Protein AF-K0IEN4-F1 (afdb_monomer_lite)

Foldseek 3Di:
DPQPPDAQPPPRHPQWDKDWDQDPVRDIWIWIAHPVPRWIATPPPGHTDPADPRVRRD

pLDDT: mean 87.69, std 10.37, range [39.22, 95.0]

Organism: Nitrososphaera ga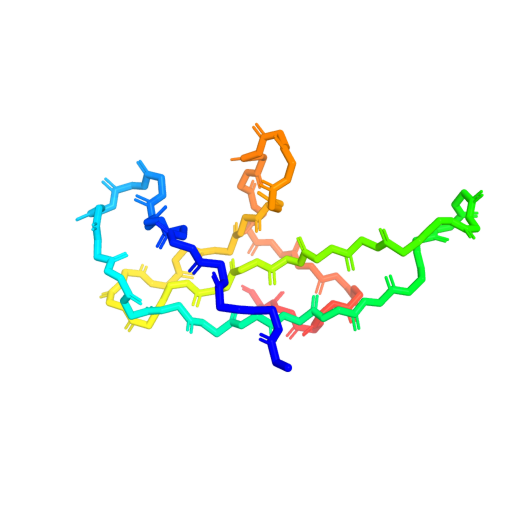rgensis (strain Ga9.2) (NCBI:txid1237085)

Sequence (58 aa):
MISCGCRCIVCKSQQLTSHSFVAPDGYDDIHHTCKSCGTHFNHLDGETYAKCEICKFP

Secondary structure (DSSP, 8-state):
--------TTT--S-EEEEEEE-TTSSEEEEEEETTT--EEETTT--EES-BTTTTB-

Structure (mmCIF, N/CA/C/O backbone):
data_AF-K0IEN4-F1
#
_entry.id   AF-K0IEN4-F1
#
loop_
_atom_site.group_PDB
_atom_site.id
_atom_site.type_symbol
_atom_site.label_atom_id
_atom_site.label_alt_id
_atom_site.label_comp_id
_atom_site.label_asym_id
_atom_site.label_entity_id
_atom_site.label_seq_id
_atom_site.pdbx_PDB_ins_code
_atom_site.Cartn_x
_atom_site.Cartn_y
_atom_site.Cartn_z
_atom_site.occupancy
_atom_site.B_iso_or_equiv
_atom_site.auth_seq_id
_atom_site.auth_comp_id
_atom_site.auth_asym_id
_atom_site.auth_atom_id
_atom_site.pdbx_PDB_model_num
ATOM 1 N N . MET A 1 1 ? -7.778 12.589 -14.441 1.00 39.22 1 MET A N 1
ATOM 2 C CA . MET A 1 1 ? -7.890 11.897 -13.140 1.00 39.22 1 MET A CA 1
ATOM 3 C C . MET A 1 1 ? -8.189 10.439 -13.426 1.00 39.22 1 MET A C 1
ATOM 5 O O . MET A 1 1 ? -9.245 10.160 -13.977 1.00 39.22 1 MET A O 1
ATOM 9 N N . ILE A 1 2 ? -7.252 9.532 -13.143 1.00 48.75 2 ILE A N 1
ATOM 10 C CA . ILE A 1 2 ? -7.526 8.093 -13.203 1.00 48.75 2 ILE A CA 1
ATOM 11 C C . ILE A 1 2 ? -8.342 7.766 -11.955 1.00 48.75 2 ILE A C 1
ATOM 13 O O . ILE A 1 2 ? -7.815 7.683 -10.848 1.00 48.75 2 ILE A O 1
ATOM 17 N N . SER A 1 3 ? -9.654 7.662 -12.123 1.00 55.06 3 SER A N 1
ATOM 18 C CA . SER A 1 3 ? -10.540 7.153 -11.085 1.00 55.06 3 SER A CA 1
ATOM 19 C C . SER A 1 3 ? -10.346 5.640 -11.026 1.00 55.06 3 SER A C 1
ATOM 21 O O . SER A 1 3 ? -11.012 4.917 -11.766 1.00 55.06 3 SER A O 1
ATOM 23 N N . CYS A 1 4 ? -9.416 5.134 -10.204 1.00 69.44 4 CYS A N 1
ATOM 24 C CA . CYS A 1 4 ? -9.373 3.687 -10.002 1.00 69.44 4 CYS A CA 1
ATOM 25 C C . CYS A 1 4 ? -10.665 3.259 -9.295 1.00 69.44 4 CYS A C 1
ATOM 27 O O . CYS A 1 4 ? -10.920 3.678 -8.168 1.00 69.44 4 CYS A O 1
ATOM 29 N N . GLY A 1 5 ? -11.447 2.370 -9.914 1.00 83.00 5 GLY A N 1
ATOM 30 C CA . GLY A 1 5 ? -12.587 1.684 -9.284 1.00 83.00 5 GLY A CA 1
ATOM 31 C C . GLY A 1 5 ? -12.178 0.649 -8.224 1.00 83.00 5 GLY A C 1
ATOM 32 O O . GLY A 1 5 ? -12.955 -0.252 -7.905 1.00 83.00 5 GLY A O 1
ATOM 33 N N . CYS A 1 6 ? -10.950 0.763 -7.716 1.00 88.25 6 CYS A N 1
ATOM 34 C CA . CYS A 1 6 ? -10.323 -0.113 -6.749 1.00 88.25 6 CYS A CA 1
ATOM 35 C C . CYS A 1 6 ? -11.169 -0.216 -5.472 1.00 88.25 6 CYS A C 1
ATOM 37 O O . CYS A 1 6 ? -11.773 0.751 -5.001 1.00 88.25 6 CYS A O 1
ATOM 39 N N . ARG A 1 7 ? -11.177 -1.407 -4.878 1.00 92.56 7 ARG A N 1
ATOM 40 C CA . ARG A 1 7 ? -11.751 -1.672 -3.556 1.00 92.56 7 ARG A CA 1
ATOM 41 C C . ARG A 1 7 ? -10.673 -2.276 -2.682 1.00 92.56 7 ARG A C 1
ATOM 43 O O . ARG A 1 7 ? -9.825 -3.011 -3.177 1.00 92.56 7 ARG A O 1
ATOM 50 N N . CYS A 1 8 ? -10.723 -1.994 -1.386 1.00 92.69 8 CYS A N 1
ATOM 51 C CA . CYS A 1 8 ? -9.807 -2.610 -0.438 1.00 92.69 8 CYS A CA 1
ATOM 52 C C . CYS A 1 8 ? -9.878 -4.137 -0.551 1.00 92.69 8 CYS A C 1
ATOM 54 O O . CYS A 1 8 ? -10.969 -4.707 -0.473 1.00 92.69 8 CYS A O 1
ATOM 56 N N . ILE A 1 9 ? -8.729 -4.799 -0.694 1.00 91.44 9 ILE A N 1
ATOM 57 C CA . ILE A 1 9 ? -8.674 -6.257 -0.828 1.00 91.44 9 ILE A C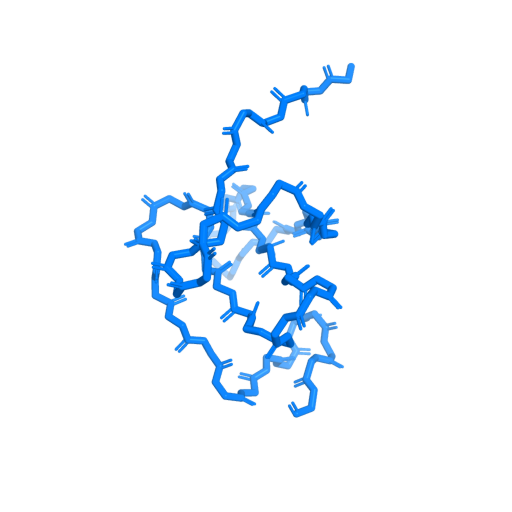A 1
ATOM 58 C C . ILE A 1 9 ? -9.256 -6.978 0.400 1.00 91.44 9 ILE A C 1
ATOM 60 O O . ILE A 1 9 ? -9.917 -8.006 0.238 1.00 91.44 9 ILE A O 1
ATOM 64 N N . VAL A 1 10 ? -9.133 -6.367 1.587 1.00 93.00 10 VAL A N 1
ATOM 65 C CA . VAL A 1 10 ? -9.628 -6.881 2.875 1.00 93.00 10 VAL A CA 1
ATOM 66 C C . VAL A 1 10 ? -11.104 -6.537 3.104 1.00 93.00 10 VAL A C 1
ATOM 68 O O . VAL A 1 10 ? -11.953 -7.422 3.087 1.00 93.00 10 VAL A O 1
ATOM 71 N N . CYS A 1 11 ? -11.445 -5.257 3.297 1.00 94.19 11 CYS A N 1
ATOM 72 C CA . CYS A 1 11 ? -12.793 -4.850 3.734 1.00 94.19 11 CYS A CA 1
ATOM 73 C C . CYS A 1 11 ? -13.746 -4.441 2.597 1.00 94.19 11 CYS A C 1
ATOM 75 O O . CYS A 1 11 ? -14.881 -4.050 2.857 1.00 94.19 11 CYS A O 1
ATOM 77 N N . LYS A 1 12 ? -13.291 -4.475 1.337 1.00 93.31 12 LYS A N 1
ATOM 78 C CA . LYS A 1 12 ? -14.041 -4.075 0.126 1.00 93.31 12 LYS A CA 1
ATOM 79 C C . LYS A 1 12 ? -14.514 -2.612 0.074 1.00 93.31 12 LYS A C 1
ATOM 81 O O . LYS A 1 12 ? -15.184 -2.233 -0.886 1.00 93.31 12 LYS A O 1
ATOM 86 N N . SER A 1 13 ? -14.127 -1.775 1.040 1.00 93.19 13 SER A N 1
ATOM 87 C CA . SER A 1 13 ? -14.386 -0.330 1.031 1.00 93.19 13 SER A CA 1
ATOM 88 C C . SER A 1 13 ? -13.745 0.350 -0.184 1.00 93.19 13 SER A C 1
ATOM 90 O O . SER A 1 13 ? -12.635 -0.001 -0.588 1.00 93.19 13 SER A O 1
ATOM 92 N N . GLN A 1 14 ? -14.432 1.349 -0.740 1.00 91.19 14 GLN A N 1
ATOM 93 C CA . GLN A 1 14 ? -13.913 2.230 -1.797 1.00 91.19 14 GLN A CA 1
ATOM 94 C C . GLN A 1 14 ? -13.162 3.447 -1.237 1.00 91.19 14 GLN A C 1
ATOM 96 O O . GLN A 1 14 ? -12.634 4.253 -1.997 1.00 91.19 14 GLN A O 1
ATOM 101 N N . GLN A 1 15 ? -13.098 3.596 0.091 1.00 93.06 15 GLN A N 1
ATOM 102 C CA . GLN A 1 15 ? -12.358 4.679 0.736 1.00 93.06 15 GLN A CA 1
ATOM 103 C C . GLN A 1 15 ? -10.858 4.371 0.719 1.00 93.06 15 GLN A C 1
ATOM 105 O O . GLN A 1 15 ? -10.294 3.876 1.700 1.00 93.06 15 GLN A O 1
ATOM 110 N N . LEU A 1 16 ? -10.227 4.637 -0.421 1.00 91.81 16 LEU A N 1
ATOM 111 C CA . LEU A 1 16 ? -8.809 4.411 -0.666 1.00 91.81 16 LEU A CA 1
ATOM 112 C C . LEU A 1 16 ? -8.085 5.744 -0.867 1.00 91.81 16 LEU A C 1
ATOM 114 O O . LEU A 1 16 ? -8.624 6.680 -1.456 1.00 91.81 16 LEU A O 1
ATOM 118 N N . THR A 1 17 ? -6.859 5.822 -0.365 1.00 91.81 17 THR A N 1
ATOM 119 C CA . THR A 1 17 ? -5.895 6.862 -0.733 1.00 91.81 17 THR A CA 1
ATOM 120 C C . THR A 1 17 ? -4.887 6.237 -1.676 1.00 91.81 17 THR A C 1
ATOM 122 O O . THR A 1 17 ? -4.261 5.253 -1.295 1.00 91.81 17 THR A O 1
ATOM 125 N N . SER A 1 18 ? -4.724 6.799 -2.866 1.00 90.31 18 SER A N 1
ATOM 126 C CA . SER A 1 18 ? -3.741 6.324 -3.839 1.00 90.31 18 SER A CA 1
ATOM 127 C C . SER A 1 18 ? -2.440 7.106 -3.693 1.00 90.31 18 SER A C 1
ATOM 129 O O . SER A 1 18 ? -2.470 8.330 -3.551 1.00 90.31 18 SER A O 1
ATOM 131 N N . HIS A 1 19 ? -1.311 6.416 -3.769 1.00 89.81 19 HIS A N 1
ATOM 132 C CA . HIS A 1 19 ? 0.014 7.010 -3.814 1.00 89.81 19 HIS A CA 1
ATOM 133 C C . HIS A 1 19 ? 0.743 6.486 -5.047 1.00 89.81 19 HIS A C 1
ATOM 135 O O . HIS A 1 19 ? 1.105 5.315 -5.096 1.00 89.81 19 HIS A O 1
ATOM 141 N N . SER A 1 20 ? 0.911 7.347 -6.045 1.00 90.50 20 SER A N 1
ATOM 142 C CA . SER A 1 20 ? 1.653 7.051 -7.271 1.00 90.50 20 SER A CA 1
ATOM 143 C C . SER A 1 20 ? 3.125 7.417 -7.101 1.00 90.50 20 SER A C 1
ATOM 145 O O . SER A 1 20 ? 3.423 8.521 -6.637 1.00 90.50 20 SER A O 1
ATOM 147 N N . PHE A 1 21 ? 4.027 6.523 -7.486 1.00 89.00 21 PHE A N 1
ATOM 148 C CA . PHE A 1 21 ? 5.475 6.711 -7.410 1.00 89.00 21 PHE A CA 1
ATOM 149 C C . PHE A 1 21 ? 6.175 5.940 -8.533 1.00 89.00 21 PHE A C 1
ATOM 151 O O . PHE A 1 21 ? 5.602 5.024 -9.109 1.00 89.00 21 PHE A O 1
ATOM 158 N N . VAL A 1 22 ? 7.429 6.290 -8.823 1.00 89.56 22 VAL A N 1
ATOM 159 C CA . VAL A 1 22 ? 8.267 5.513 -9.746 1.00 89.56 22 VAL A CA 1
ATOM 160 C C . VAL A 1 22 ? 8.967 4.422 -8.946 1.00 89.56 22 VAL A C 1
ATOM 162 O O . VAL A 1 22 ? 9.730 4.722 -8.021 1.00 89.56 22 VAL A O 1
ATOM 165 N N . ALA A 1 23 ? 8.665 3.167 -9.255 1.00 85.62 23 ALA A N 1
ATOM 166 C CA . ALA A 1 23 ? 9.257 2.007 -8.615 1.00 85.62 23 ALA A CA 1
ATOM 167 C C . ALA A 1 23 ? 10.748 1.850 -9.005 1.00 85.62 23 ALA A C 1
ATOM 169 O O . ALA A 1 23 ? 11.216 2.460 -9.971 1.00 85.62 23 ALA A O 1
ATOM 170 N N . PRO A 1 24 ? 11.544 1.067 -8.246 1.00 83.19 24 PRO A N 1
ATOM 171 C CA . PRO A 1 24 ? 12.983 0.906 -8.500 1.00 83.19 24 PRO A CA 1
ATOM 172 C C . PRO A 1 24 ? 13.332 0.317 -9.874 1.00 83.19 24 PRO A C 1
ATOM 174 O O . PRO A 1 24 ? 14.456 0.478 -10.344 1.00 83.19 24 PRO A O 1
ATOM 177 N N . ASP A 1 25 ? 12.384 -0.371 -10.504 1.00 84.62 25 ASP A N 1
ATOM 178 C CA . ASP A 1 25 ? 12.476 -0.901 -11.865 1.00 84.62 25 ASP A CA 1
ATOM 179 C C . ASP A 1 25 ? 12.246 0.170 -12.953 1.00 84.62 25 ASP A C 1
ATOM 181 O O . ASP A 1 25 ? 12.411 -0.111 -14.140 1.00 84.62 25 ASP A O 1
ATOM 185 N N . GLY A 1 26 ? 11.927 1.406 -12.553 1.00 87.50 26 GLY A N 1
ATOM 186 C CA . GLY A 1 26 ? 11.746 2.562 -13.426 1.00 87.50 26 GLY A CA 1
ATOM 187 C C . GLY A 1 26 ? 10.325 2.740 -13.959 1.00 87.50 26 GLY A C 1
ATOM 188 O O . GLY A 1 26 ? 10.112 3.649 -14.763 1.00 87.50 26 GLY A O 1
ATOM 189 N N . TYR A 1 27 ? 9.367 1.914 -13.531 1.00 87.88 27 TYR A N 1
ATOM 190 C CA . TYR A 1 27 ? 7.969 2.013 -13.952 1.00 87.88 27 TYR A CA 1
ATOM 191 C C . TYR A 1 27 ? 7.113 2.771 -12.932 1.00 87.88 27 TYR A C 1
ATOM 193 O O . TYR A 1 27 ? 7.394 2.780 -11.735 1.00 87.88 27 TYR A O 1
ATOM 201 N N . ASP A 1 28 ? 6.058 3.430 -13.414 1.00 88.38 28 ASP A N 1
ATOM 202 C CA . ASP A 1 28 ? 5.055 4.045 -12.547 1.00 88.38 28 ASP A CA 1
ATOM 203 C C . ASP A 1 28 ? 4.225 2.962 -11.853 1.00 88.38 28 ASP A C 1
ATOM 205 O O . ASP A 1 28 ? 3.564 2.152 -12.508 1.00 88.38 28 ASP A O 1
ATOM 209 N N . ASP A 1 29 ? 4.214 2.999 -10.526 1.00 90.25 29 ASP A N 1
ATOM 210 C CA . ASP A 1 29 ? 3.420 2.120 -9.680 1.00 90.25 29 ASP A CA 1
ATOM 211 C C . ASP A 1 29 ? 2.504 2.941 -8.761 1.00 90.25 29 ASP A C 1
ATOM 213 O O . ASP A 1 29 ? 2.684 4.146 -8.533 1.00 90.25 29 ASP A O 1
ATOM 217 N N . ILE A 1 30 ? 1.453 2.299 -8.262 1.00 91.69 30 ILE A N 1
ATOM 218 C CA . ILE A 1 30 ? 0.453 2.904 -7.397 1.00 91.69 30 ILE A CA 1
ATOM 21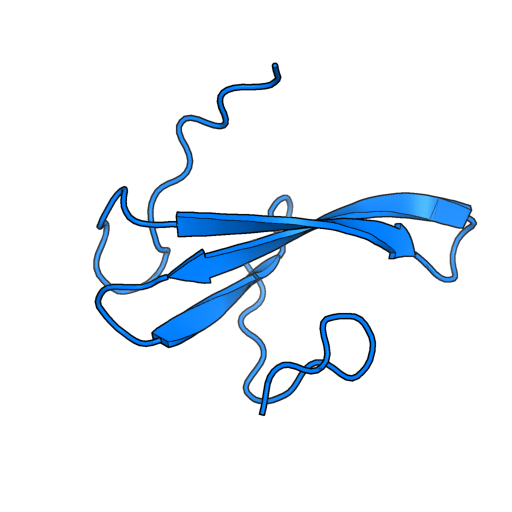9 C C . ILE A 1 30 ? 0.213 1.973 -6.220 1.00 91.69 30 ILE A C 1
ATOM 221 O O . ILE A 1 30 ? -0.215 0.836 -6.381 1.00 91.69 30 ILE A O 1
ATOM 225 N N . HIS A 1 31 ? 0.364 2.491 -5.009 1.00 93.50 31 HIS A N 1
ATOM 226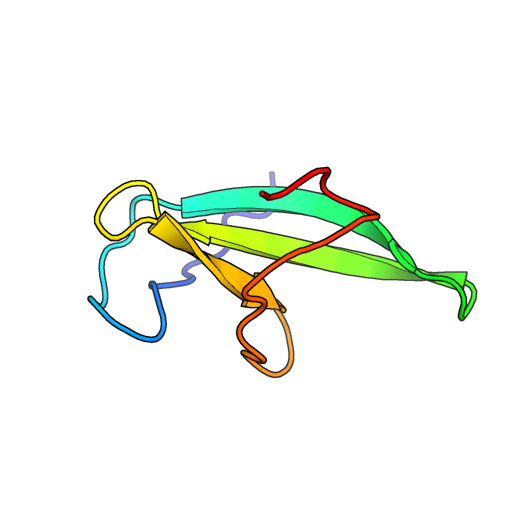 C CA . HIS A 1 31 ? -0.128 1.810 -3.818 1.00 93.50 31 HIS A CA 1
ATOM 227 C C . HIS A 1 31 ? -1.411 2.457 -3.305 1.00 93.50 31 HIS A C 1
ATOM 229 O O . HIS A 1 31 ? -1.597 3.674 -3.379 1.00 93.50 31 HIS A O 1
ATOM 235 N N . HIS A 1 32 ? -2.293 1.646 -2.733 1.00 93.62 32 HIS A N 1
ATOM 236 C CA . HIS A 1 32 ? -3.535 2.081 -2.107 1.00 93.62 32 HIS A CA 1
ATOM 237 C C . HIS A 1 32 ? -3.483 1.869 -0.604 1.00 93.62 32 HIS A C 1
ATOM 239 O O . HIS A 1 32 ? -3.165 0.785 -0.131 1.00 93.62 32 HIS A O 1
ATOM 245 N N . THR A 1 33 ? -3.893 2.876 0.159 1.00 94.44 33 THR A N 1
ATOM 246 C CA . THR A 1 33 ? -4.148 2.756 1.598 1.00 94.44 33 THR A CA 1
ATOM 247 C C . THR A 1 33 ? -5.638 2.864 1.862 1.00 94.44 33 THR A C 1
ATOM 249 O O . THR A 1 33 ? -6.256 3.901 1.600 1.00 94.44 33 THR A O 1
ATOM 252 N N . CYS A 1 34 ? -6.234 1.816 2.421 1.00 94.44 34 CYS A N 1
ATOM 253 C CA . CYS A 1 34 ? -7.628 1.845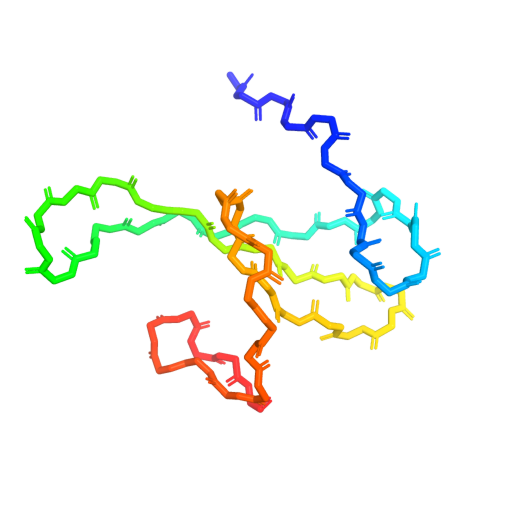 2.828 1.00 94.44 34 CYS A CA 1
ATOM 254 C C . CYS A 1 34 ? -7.815 2.674 4.098 1.00 94.44 34 CYS A C 1
ATOM 256 O O . CYS A 1 34 ? -7.291 2.335 5.154 1.00 94.44 34 CYS A O 1
ATOM 258 N N . LYS A 1 35 ? -8.644 3.717 4.026 1.00 93.56 35 LYS A N 1
ATOM 259 C CA . LYS A 1 35 ? -8.983 4.548 5.190 1.00 93.56 35 LYS A CA 1
ATOM 260 C C . LYS A 1 35 ? -9.912 3.847 6.185 1.00 93.56 35 LYS A C 1
ATOM 262 O O . LYS A 1 35 ? -10.005 4.281 7.323 1.00 93.56 35 LYS A O 1
ATOM 267 N N . SER A 1 36 ? -10.610 2.789 5.765 1.00 94.31 36 SER A N 1
ATOM 268 C CA . SER A 1 36 ? -11.565 2.076 6.623 1.00 94.31 36 SER A CA 1
ATOM 269 C C . SER A 1 36 ? -10.904 1.034 7.528 1.00 94.31 36 SER A C 1
ATOM 271 O O . SER A 1 36 ? -11.292 0.920 8.682 1.00 94.31 36 SER A O 1
ATOM 273 N N . CYS A 1 37 ? -9.927 0.273 7.025 1.00 93.81 37 CYS A N 1
ATOM 274 C CA . CYS A 1 37 ? -9.256 -0.784 7.797 1.00 93.81 37 CYS A CA 1
ATOM 275 C C . CYS A 1 37 ? -7.737 -0.608 7.906 1.00 93.81 37 CYS A C 1
ATOM 277 O O . CYS A 1 37 ? -7.070 -1.449 8.497 1.00 93.81 37 CYS A O 1
ATOM 279 N N . GLY A 1 38 ? -7.179 0.449 7.314 1.00 92.38 38 GLY A N 1
ATOM 280 C CA . GLY A 1 38 ? -5.748 0.740 7.348 1.00 92.38 38 GLY A CA 1
ATOM 281 C C . GLY A 1 38 ? -4.903 -0.077 6.373 1.00 92.38 38 GLY A C 1
ATOM 282 O O . GLY A 1 38 ? -3.728 0.211 6.236 1.00 92.38 38 GLY A O 1
ATOM 283 N N . THR A 1 39 ? -5.451 -1.070 5.670 1.00 94.31 39 THR A N 1
ATOM 284 C CA . THR A 1 39 ? -4.647 -1.928 4.785 1.00 94.31 39 THR A CA 1
ATOM 285 C C . THR A 1 39 ? -3.973 -1.126 3.671 1.00 94.31 39 THR A C 1
ATOM 287 O O . THR A 1 39 ? -4.668 -0.472 2.888 1.00 94.31 39 THR A O 1
ATOM 290 N N . HIS A 1 40 ? -2.648 -1.232 3.573 1.00 95.00 40 HIS A N 1
ATOM 291 C CA . HIS A 1 40 ? -1.853 -0.732 2.455 1.00 95.00 40 HIS A CA 1
ATOM 292 C C . HIS A 1 40 ? -1.553 -1.871 1.477 1.00 95.00 40 HIS A C 1
ATOM 294 O O . HIS A 1 40 ? -1.168 -2.954 1.917 1.00 95.00 40 HIS A O 1
ATOM 300 N N . PHE A 1 41 ? -1.775 -1.663 0.179 1.00 93.56 41 PHE A N 1
ATOM 301 C CA . PHE A 1 41 ? -1.619 -2.711 -0.828 1.00 93.56 41 PHE A CA 1
ATOM 302 C C . PHE A 1 41 ? -1.251 -2.184 -2.219 1.00 93.56 41 PHE A C 1
ATOM 304 O O . PHE A 1 41 ? -1.605 -1.053 -2.562 1.00 93.56 41 PHE A O 1
ATOM 311 N N . ASN A 1 42 ? -0.572 -3.004 -3.022 1.00 92.06 42 ASN A N 1
ATOM 312 C CA . ASN A 1 42 ? -0.229 -2.679 -4.405 1.00 92.06 42 ASN A CA 1
ATOM 313 C C . ASN A 1 42 ? -1.487 -2.637 -5.294 1.00 92.06 42 ASN A C 1
ATOM 315 O O . ASN A 1 42 ? -2.416 -3.430 -5.126 1.00 92.06 42 ASN A O 1
ATOM 319 N N . HIS A 1 43 ? -1.545 -1.695 -6.235 1.00 90.19 43 HIS A N 1
ATOM 320 C CA . HIS A 1 43 ? -2.651 -1.562 -7.180 1.00 90.19 43 HIS A CA 1
ATOM 321 C C . HIS A 1 43 ? -2.785 -2.741 -8.153 1.00 90.19 43 HIS A C 1
ATOM 323 O O . HIS A 1 43 ? -3.919 -3.105 -8.477 1.00 90.19 43 HIS A O 1
ATOM 329 N N . LEU A 1 44 ? -1.670 -3.293 -8.630 1.00 87.19 44 LEU A N 1
ATOM 330 C CA . LEU A 1 44 ? -1.614 -4.265 -9.719 1.00 87.19 44 LEU A CA 1
ATOM 331 C C . LEU A 1 44 ? -1.829 -5.695 -9.226 1.00 87.19 44 LEU A C 1
ATOM 333 O O . LEU A 1 44 ? -2.710 -6.396 -9.724 1.00 87.19 44 LEU A O 1
ATOM 337 N N . ASP A 1 45 ? -1.042 -6.121 -8.243 1.00 87.31 45 ASP A N 1
ATOM 338 C CA . ASP A 1 45 ? -1.039 -7.499 -7.737 1.00 87.31 45 ASP A CA 1
ATOM 339 C C . ASP A 1 45 ? -1.813 -7.667 -6.416 1.00 87.31 45 ASP A C 1
ATOM 3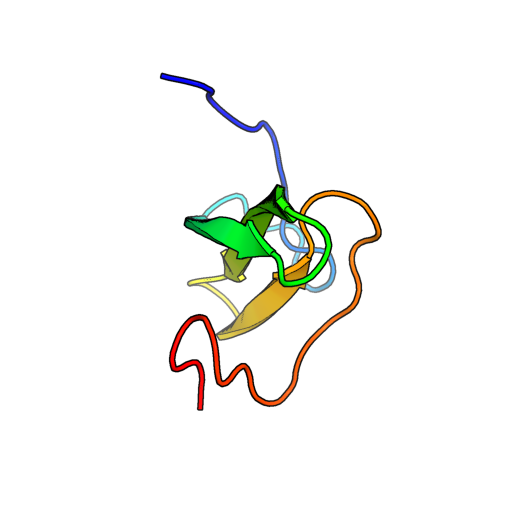41 O O . ASP A 1 45 ? -2.226 -8.777 -6.071 1.00 87.31 45 ASP A O 1
ATOM 345 N N . GLY A 1 46 ? -2.098 -6.569 -5.707 1.00 86.62 46 GLY A N 1
ATOM 346 C CA . GLY A 1 46 ? -2.834 -6.602 -4.443 1.00 86.62 46 GLY A CA 1
ATOM 347 C C . GLY A 1 46 ? -2.012 -7.063 -3.237 1.00 86.62 46 GLY A C 1
ATOM 348 O O . GLY A 1 46 ? -2.607 -7.318 -2.185 1.00 86.62 46 GLY A O 1
ATOM 349 N N . GLU A 1 47 ? -0.685 -7.160 -3.355 1.00 92.25 47 GLU A N 1
ATOM 350 C CA . GLU A 1 47 ? 0.237 -7.453 -2.261 1.00 92.25 47 GLU A CA 1
ATOM 351 C C . GLU A 1 47 ? 0.032 -6.446 -1.137 1.00 92.25 47 GLU A C 1
ATOM 353 O O . GLU A 1 47 ? 0.037 -5.234 -1.346 1.00 92.25 47 GLU A O 1
ATOM 358 N N . THR A 1 48 ? -0.202 -6.955 0.069 1.00 92.56 48 THR A N 1
ATOM 359 C CA . THR A 1 48 ? -0.439 -6.122 1.244 1.00 92.56 48 THR A CA 1
ATOM 360 C C . THR A 1 48 ? 0.859 -5.880 1.987 1.00 92.56 48 THR A C 1
ATOM 362 O O . THR A 1 48 ? 1.550 -6.826 2.367 1.00 92.56 48 THR A O 1
ATOM 365 N N . TYR A 1 49 ? 1.125 -4.625 2.306 1.00 90.44 49 TYR A N 1
ATOM 366 C CA . TYR A 1 49 ? 2.319 -4.224 3.026 1.00 90.44 49 TYR A CA 1
ATOM 367 C C . TYR A 1 49 ? 1.963 -3.876 4.464 1.00 90.44 49 TYR A C 1
ATOM 369 O O . TYR A 1 49 ? 1.116 -3.020 4.720 1.00 90.44 49 TYR A O 1
ATOM 377 N N . ALA A 1 50 ? 2.653 -4.511 5.412 1.00 89.50 50 ALA A N 1
ATOM 378 C CA . ALA A 1 50 ? 2.611 -4.080 6.806 1.00 89.50 50 ALA A CA 1
ATOM 379 C C . ALA A 1 50 ? 3.394 -2.776 7.016 1.00 89.50 50 ALA A C 1
ATOM 381 O O . ALA A 1 50 ? 3.069 -2.031 7.923 1.00 89.50 50 ALA A O 1
ATOM 382 N N . LYS A 1 51 ? 4.418 -2.521 6.188 1.00 89.75 51 LYS A N 1
ATOM 383 C CA . LYS A 1 51 ? 5.221 -1.293 6.157 1.00 89.75 51 LYS A CA 1
ATOM 384 C C . LYS A 1 51 ? 5.636 -1.006 4.725 1.00 89.75 51 LYS A C 1
ATOM 386 O O . LYS A 1 51 ? 5.994 -1.936 4.006 1.00 89.75 51 LYS A O 1
ATOM 391 N N . CYS A 1 52 ? 5.630 0.258 4.320 1.00 88.88 52 CYS A N 1
ATOM 392 C CA . CYS A 1 52 ? 6.111 0.666 3.002 1.00 88.88 52 CYS A CA 1
ATOM 393 C C . CYS A 1 52 ? 7.033 1.876 3.132 1.00 88.88 52 CYS A C 1
ATOM 395 O O . CYS A 1 52 ? 6.592 2.974 3.471 1.00 88.88 52 CYS A O 1
ATOM 397 N N . GLU A 1 53 ? 8.320 1.691 2.842 1.00 88.00 53 GLU A N 1
ATOM 398 C CA . GLU A 1 53 ? 9.311 2.770 2.926 1.00 88.00 53 GLU A CA 1
ATOM 399 C C . GLU A 1 53 ? 9.129 3.837 1.845 1.00 88.00 53 GLU A C 1
ATOM 401 O O . GLU A 1 53 ? 9.487 4.999 2.068 1.00 88.00 53 GLU A O 1
ATOM 406 N N . ILE A 1 54 ? 8.549 3.441 0.709 1.00 87.44 54 ILE A N 1
ATOM 407 C CA . ILE A 1 54 ? 8.255 4.305 -0.435 1.00 87.44 54 ILE A CA 1
ATOM 408 C C . ILE A 1 54 ? 7.129 5.271 -0.063 1.00 87.44 54 ILE A C 1
ATOM 410 O O . ILE A 1 54 ? 7.316 6.485 -0.075 1.00 87.44 54 ILE A O 1
ATOM 414 N N . CYS A 1 55 ? 5.986 4.734 0.367 1.00 87.44 55 CYS A N 1
ATOM 415 C CA . CYS A 1 55 ? 4.821 5.531 0.754 1.00 87.44 55 CYS A CA 1
ATOM 416 C C . CYS A 1 55 ? 4.893 6.073 2.192 1.00 87.44 55 CYS A C 1
ATOM 418 O O . CYS A 1 55 ? 3.953 6.732 2.636 1.00 87.44 55 CYS A O 1
ATOM 420 N N . LYS A 1 56 ? 5.969 5.772 2.936 1.00 88.12 56 LYS A N 1
ATOM 421 C CA . LYS A 1 56 ? 6.109 6.036 4.381 1.00 88.12 56 LYS A CA 1
ATOM 422 C C . LYS A 1 56 ? 4.925 5.496 5.198 1.00 88.12 56 LYS A C 1
ATOM 424 O O . LYS A 1 56 ? 4.484 6.128 6.157 1.00 88.12 56 LYS A O 1
ATOM 429 N N . PHE A 1 57 ? 4.412 4.329 4.807 1.00 86.25 57 PHE A N 1
ATOM 430 C CA . PHE A 1 57 ? 3.323 3.651 5.506 1.00 86.25 57 PHE A CA 1
ATOM 431 C C . PHE A 1 57 ? 3.882 2.852 6.706 1.00 86.25 57 PHE A C 1
ATOM 433 O O . PHE A 1 57 ? 4.792 2.041 6.486 1.00 86.25 57 PHE A O 1
ATOM 440 N N . PRO A 1 58 ? 3.407 3.112 7.941 1.00 78.56 58 PRO A N 1
ATOM 441 C CA . PRO A 1 58 ? 3.944 2.540 9.180 1.00 78.56 58 PRO A CA 1
ATOM 442 C C . PRO A 1 58 ? 3.448 1.130 9.512 1.00 78.56 58 PRO A C 1
ATOM 444 O O . PRO A 1 58 ? 2.354 0.762 9.034 1.00 78.56 58 PRO A O 1
#

Radius of gyration: 10.8 Å; chains: 1; bounding box: 27×19×23 Å